Protein AF-A0A6A4ZNK3-F1 (afdb_monomer)

Foldseek 3Di:
DAAAPVGHDQAEEFEAADDDDDVVVVVPDPTPLHHYYYDNHSDDALVSVLVVLVSSQVVCVVPPVFDDKEAEDEPDPRCDDPSNVVSCVVRNYHYHYDDPPCVVVVVPDRHMYGDDDD

Nearest PDB structures (foldseek):
  8fnj-assembly1_G  TM=7.942E-01  e=4.846E-02  Homo sapiens
  4r79-assembly1_B  TM=8.252E-01  e=5.175E-02  Drosophila mauritiana
  8w2r-assembly1_I  TM=7.409E-01  e=4.538E-02  Human immunodeficiency virus 1
  8fnd-assembly1_G  TM=7.205E-01  e=4.538E-02  Homo sapiens
  3f2k-assembly1_A  TM=7.340E-01  e=6.732E-02  Homo sapiens

Radius of gyration: 14.69 Å; Cα contacts (8 Å, |Δi|>4): 171; chains: 1; bounding box: 32×29×42 Å

Sequence (118 aa):
MTAAANGELVPPAFILPGVTCETSVMDACPVDGALVTTAPKAFMNAAIFNTWLVSVREWKLIARCGPPAVLVLDNCSSHHCTESEFICDSNGIVLVFLPPNATHLLVSIADIAVFRME

Secondary structure (DSSP, 8-state):
-EEBTTSPEEPPEEEEESS---HHHHHT--STT-EEEEETTS---HHHHHHHHHHHHHHHHHHH-S--EEEEE---GGG--HHHHHHHHHTTEEEEEPPTTGGGGTTS---BB-----

Mean predicted aligned error: 9.41 Å

Solvent-accessible surface area (backbone atoms only — not comparable to full-atom values): 7058 Å² total; per-residue (Å²): 134,50,32,34,70,86,73,49,76,47,64,49,75,48,53,40,68,29,88,70,76,62,63,72,64,55,71,62,54,90,53,81,75,42,46,70,49,61,22,76,81,36,58,88,41,52,69,60,50,45,54,45,55,53,47,52,50,54,51,35,42,75,76,61,72,44,67,45,39,29,45,64,40,74,69,50,74,62,70,73,42,76,66,45,54,53,56,24,59,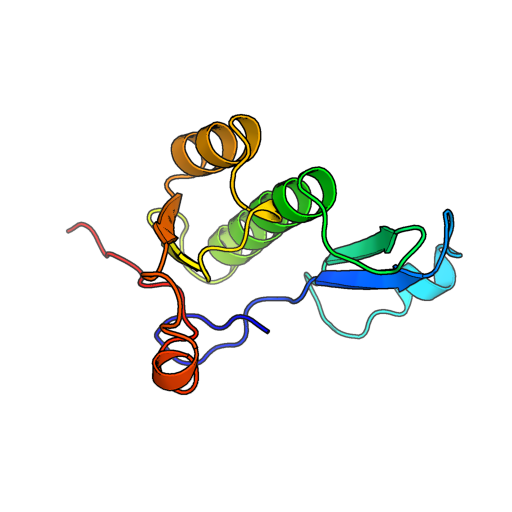80,56,40,35,45,80,45,68,46,65,89,89,46,66,87,55,44,89,77,57,66,35,30,48,69,59,81,82,129

pLDDT: mean 72.35, std 13.91, range [30.44, 88.38]

Organism: Aphanomyces astaci (NCBI:txid112090)

InterPro domains:
  IPR004875 DDE superfamily endonuclease domain [PF03184] (39-106)

Structure (mmCIF, N/CA/C/O backbone):
data_AF-A0A6A4ZNK3-F1
#
_entry.id   AF-A0A6A4ZNK3-F1
#
loop_
_atom_site.group_PDB
_atom_site.id
_atom_site.type_symbol
_atom_site.label_atom_id
_atom_site.label_alt_id
_atom_site.label_comp_id
_atom_site.label_asym_id
_atom_site.label_entity_id
_atom_site.label_seq_id
_atom_site.pdbx_PDB_ins_code
_atom_site.Cartn_x
_atom_site.Cartn_y
_atom_site.Cartn_z
_atom_site.occupancy
_atom_site.B_iso_or_equiv
_atom_site.auth_seq_id
_atom_site.auth_comp_id
_atom_site.auth_asym_id
_atom_site.auth_atom_id
_atom_site.pdbx_PDB_model_num
ATOM 1 N N . MET A 1 1 ? 0.771 -10.575 -0.281 1.00 58.34 1 MET A N 1
ATOM 2 C CA . MET A 1 1 ? -0.680 -10.841 -0.207 1.00 58.34 1 MET A CA 1
ATOM 3 C C . MET A 1 1 ? -1.148 -10.284 1.119 1.00 58.34 1 MET A C 1
ATOM 5 O O . MET A 1 1 ? -0.437 -10.471 2.097 1.00 58.34 1 MET A O 1
ATOM 9 N N . THR A 1 2 ? -2.264 -9.566 1.122 1.00 71.94 2 THR A N 1
ATOM 10 C CA . THR A 1 2 ? -2.809 -8.883 2.299 1.00 71.94 2 THR A CA 1
ATOM 11 C C . THR A 1 2 ? -4.254 -9.328 2.447 1.00 71.94 2 THR A C 1
ATOM 13 O O . THR A 1 2 ? -4.962 -9.392 1.444 1.00 71.94 2 THR A O 1
ATOM 16 N N . ALA A 1 3 ? -4.705 -9.625 3.656 1.00 72.56 3 ALA A N 1
ATOM 17 C CA . ALA A 1 3 ? -6.114 -9.810 3.949 1.00 72.56 3 ALA A CA 1
ATOM 18 C C . ALA A 1 3 ? -6.558 -8.854 5.077 1.00 72.56 3 ALA A C 1
ATOM 20 O O . ALA A 1 3 ? -5.791 -8.063 5.645 1.00 72.56 3 ALA A O 1
ATOM 21 N N . ALA A 1 4 ? -7.861 -8.819 5.305 1.00 73.62 4 ALA A N 1
ATOM 22 C CA . ALA A 1 4 ? -8.496 -8.096 6.395 1.00 73.62 4 ALA A CA 1
ATOM 23 C C . ALA A 1 4 ? -8.739 -9.047 7.572 1.00 73.62 4 ALA A C 1
ATOM 25 O O . ALA A 1 4 ? -8.870 -10.243 7.361 1.00 73.62 4 ALA A O 1
ATOM 26 N N . ALA A 1 5 ? -8.866 -8.535 8.802 1.00 69.38 5 ALA A N 1
ATOM 27 C CA . ALA A 1 5 ? -8.952 -9.367 10.016 1.00 69.38 5 ALA A CA 1
ATOM 28 C C . ALA A 1 5 ? -10.071 -10.435 10.036 1.00 69.38 5 ALA A C 1
ATOM 30 O O . ALA A 1 5 ? -10.077 -11.310 10.896 1.00 69.38 5 ALA A O 1
ATOM 31 N N . ASN A 1 6 ? -11.037 -10.367 9.121 1.00 69.06 6 ASN A N 1
ATOM 32 C CA . ASN A 1 6 ? -12.078 -11.374 8.932 1.00 69.06 6 ASN A CA 1
ATOM 33 C C . ASN A 1 6 ? -11.729 -12.447 7.874 1.00 69.06 6 ASN A C 1
ATOM 35 O O . ASN A 1 6 ? -12.602 -13.233 7.511 1.00 69.06 6 ASN A O 1
ATOM 39 N N . GLY A 1 7 ? -10.497 -12.463 7.361 1.00 67.94 7 GLY A N 1
ATOM 40 C CA . GLY A 1 7 ? -9.990 -13.404 6.363 1.00 67.94 7 GLY A CA 1
ATOM 41 C C . GLY A 1 7 ? -10.311 -13.058 4.905 1.00 67.94 7 GLY A C 1
ATOM 42 O O . GLY A 1 7 ? -10.021 -13.858 4.018 1.00 67.94 7 GLY A O 1
ATOM 43 N N . GLU A 1 8 ? -10.914 -11.899 4.620 1.00 74.81 8 GLU A N 1
ATOM 44 C CA . GLU A 1 8 ? -11.163 -11.486 3.233 1.00 74.81 8 GLU A CA 1
ATOM 45 C C . GLU A 1 8 ? -9.891 -10.925 2.598 1.00 74.81 8 GLU A C 1
ATOM 47 O O . GLU A 1 8 ? -9.216 -10.079 3.186 1.00 74.81 8 GLU A O 1
ATOM 52 N N . LEU A 1 9 ? -9.593 -11.359 1.376 1.00 77.56 9 LEU A N 1
ATOM 53 C CA . LEU A 1 9 ? -8.429 -10.888 0.636 1.00 77.56 9 LEU A CA 1
ATOM 54 C C . LEU A 1 9 ? -8.605 -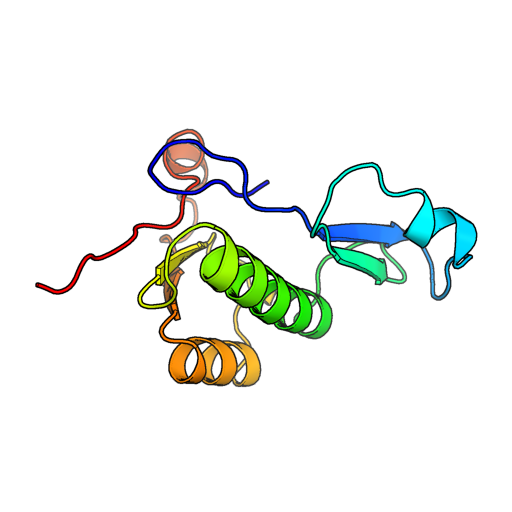9.418 0.23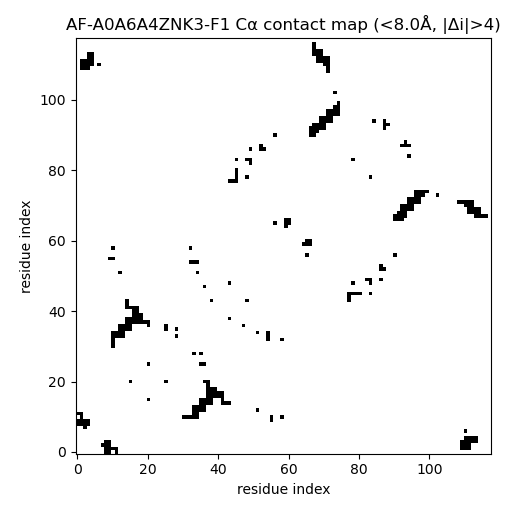8 1.00 77.56 9 LEU A C 1
ATOM 56 O O . LEU A 1 9 ? -9.590 -9.044 -0.396 1.00 77.56 9 LEU A O 1
ATOM 60 N N . VAL A 1 10 ? -7.616 -8.595 0.583 1.00 81.00 10 VAL A N 1
ATOM 61 C CA . VAL A 1 10 ? -7.518 -7.214 0.106 1.00 81.00 10 VAL A CA 1
ATOM 62 C C . VAL A 1 10 ? -6.963 -7.251 -1.320 1.00 81.00 10 VAL A C 1
ATOM 64 O O . VAL A 1 10 ? -6.027 -8.022 -1.575 1.00 81.00 10 VAL A O 1
ATOM 67 N N . PRO A 1 11 ? -7.485 -6.429 -2.251 1.00 84.50 11 PRO A N 1
ATOM 68 C CA . PRO A 1 11 ? -6.981 -6.398 -3.613 1.00 84.50 11 PRO A CA 1
ATOM 69 C C . PRO A 1 11 ? -5.452 -6.214 -3.669 1.00 84.50 11 PRO A C 1
ATOM 71 O O . PRO A 1 11 ? -4.895 -5.308 -3.032 1.00 84.50 11 PRO A O 1
ATOM 74 N N . PRO A 1 12 ? -4.738 -7.095 -4.391 1.00 83.56 12 PRO A N 1
ATOM 75 C CA . PRO A 1 12 ? -3.286 -7.068 -4.444 1.00 83.56 12 PRO A CA 1
ATOM 76 C C . PRO A 1 12 ? -2.773 -5.954 -5.365 1.00 83.56 12 PRO A C 1
ATOM 78 O O . PRO A 1 12 ? -3.485 -5.458 -6.237 1.00 83.56 12 PRO A O 1
ATOM 81 N N . ALA A 1 13 ? -1.492 -5.617 -5.212 1.00 85.12 13 ALA A N 1
ATOM 82 C CA . ALA A 1 13 ? -0.737 -4.904 -6.235 1.00 85.12 13 ALA A CA 1
ATOM 83 C C . ALA A 1 13 ? 0.032 -5.906 -7.113 1.00 85.12 13 ALA A C 1
ATOM 85 O O . ALA A 1 13 ? 0.894 -6.635 -6.616 1.00 85.12 13 ALA A O 1
ATOM 86 N N . PHE A 1 14 ? -0.251 -5.926 -8.412 1.00 86.94 14 PHE A N 1
ATOM 87 C CA . PHE A 1 14 ? 0.526 -6.643 -9.416 1.00 86.94 14 PHE A CA 1
ATOM 88 C C . PHE A 1 14 ? 1.576 -5.705 -10.010 1.00 86.94 14 PHE A C 1
ATOM 90 O O . PHE A 1 14 ? 1.244 -4.734 -10.688 1.00 86.94 14 PHE A O 1
ATOM 97 N N . ILE A 1 15 ? 2.852 -5.996 -9.752 1.00 88.38 15 ILE A N 1
ATOM 98 C CA . ILE A 1 15 ? 3.977 -5.210 -10.264 1.00 88.38 15 ILE A CA 1
ATOM 99 C C . ILE A 1 15 ? 4.651 -6.003 -11.381 1.00 88.38 15 ILE A C 1
ATOM 101 O O . ILE A 1 15 ? 5.310 -7.011 -11.133 1.00 88.38 15 ILE A O 1
ATOM 105 N N . LEU A 1 16 ? 4.480 -5.548 -12.616 1.00 86.88 16 LEU A N 1
ATOM 106 C CA . LEU A 1 16 ? 5.055 -6.178 -13.797 1.00 86.88 16 LEU A CA 1
ATOM 107 C C . LEU A 1 16 ? 6.483 -5.660 -14.051 1.00 86.88 16 LEU A C 1
ATOM 109 O O . LEU A 1 16 ? 6.766 -4.479 -13.815 1.00 86.88 16 LEU A O 1
ATOM 113 N N . PRO A 1 17 ? 7.408 -6.517 -14.521 1.00 85.56 17 PRO A N 1
ATOM 114 C CA . PRO A 1 17 ? 8.757 -6.090 -14.867 1.00 85.56 17 PRO A CA 1
ATOM 115 C C . PRO A 1 17 ? 8.741 -5.194 -16.105 1.00 85.56 17 PRO A C 1
ATOM 117 O O . PRO A 1 17 ? 8.122 -5.522 -17.113 1.00 85.56 17 PRO A O 1
ATOM 120 N N . GLY A 1 18 ? 9.476 -4.087 -16.039 1.00 84.44 18 GLY A N 1
ATOM 121 C CA . GLY A 1 18 ? 9.628 -3.150 -17.149 1.00 84.44 18 GLY A CA 1
ATOM 122 C C . GLY A 1 18 ? 9.297 -1.714 -16.760 1.00 84.44 18 GLY A C 1
ATOM 123 O O . GLY A 1 18 ? 8.984 -1.409 -15.611 1.00 84.44 18 GLY A O 1
ATOM 124 N N . VAL A 1 19 ? 9.426 -0.812 -17.729 1.00 77.31 19 VAL A N 1
ATOM 125 C CA . VAL A 1 19 ? 9.129 0.623 -17.553 1.00 77.31 19 VAL A CA 1
ATOM 126 C C . VAL A 1 19 ? 7.732 0.969 -18.073 1.00 77.31 19 VAL A C 1
ATOM 128 O O . VAL A 1 19 ? 7.138 1.950 -17.645 1.00 77.31 19 VAL A O 1
ATOM 131 N N . THR A 1 20 ? 7.206 0.162 -18.994 1.00 79.38 20 THR A N 1
ATOM 132 C CA . THR A 1 20 ? 5.875 0.314 -19.586 1.00 79.38 20 THR A CA 1
ATOM 133 C C .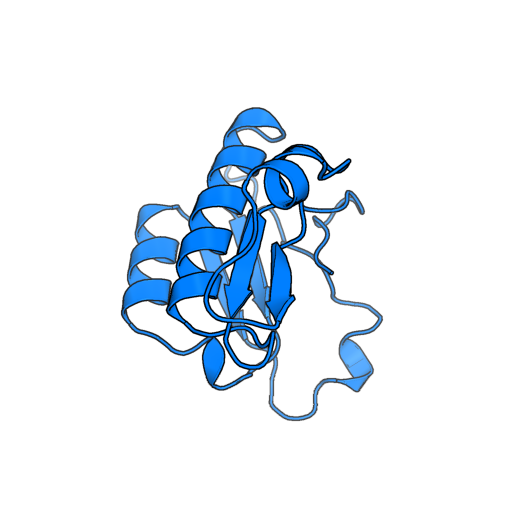 THR A 1 20 ? 5.234 -1.060 -19.735 1.00 79.38 20 THR A C 1
ATOM 135 O O . THR A 1 20 ? 5.933 -2.071 -19.822 1.00 79.38 20 THR A O 1
ATOM 138 N N . CYS A 1 21 ? 3.907 -1.096 -19.735 1.00 77.25 21 CYS A N 1
ATOM 139 C CA . CYS A 1 21 ? 3.110 -2.283 -20.008 1.00 77.25 21 CYS A CA 1
ATOM 140 C C . CYS A 1 21 ? 1.927 -1.856 -20.880 1.00 77.25 21 CYS A C 1
ATOM 142 O O . CYS A 1 21 ? 1.437 -0.732 -20.742 1.00 77.25 21 CYS A O 1
ATOM 144 N N . GLU A 1 22 ? 1.513 -2.718 -21.807 1.00 79.31 22 GLU A N 1
ATOM 145 C CA . GLU A 1 22 ? 0.349 -2.452 -22.646 1.00 79.31 22 GLU A CA 1
ATOM 146 C C . GLU A 1 22 ? -0.906 -2.326 -21.778 1.00 79.31 22 GLU A C 1
ATOM 148 O O . GLU A 1 22 ? -1.133 -3.125 -20.868 1.00 79.31 22 GLU A O 1
ATOM 153 N N . THR A 1 23 ? -1.751 -1.339 -22.077 1.00 75.12 23 THR A N 1
ATOM 154 C CA . THR A 1 23 ? -3.008 -1.128 -21.344 1.00 75.12 23 THR A CA 1
ATOM 155 C C . THR A 1 23 ? -3.921 -2.346 -21.424 1.00 75.12 23 THR A C 1
ATOM 157 O O . THR A 1 23 ? -4.523 -2.703 -20.425 1.00 75.12 23 THR A O 1
ATOM 160 N N . SER A 1 24 ? -3.914 -3.074 -22.545 1.00 79.75 24 SER A N 1
ATOM 161 C CA . SER A 1 24 ? -4.623 -4.352 -22.718 1.00 79.75 24 SER A CA 1
ATOM 162 C C . SER A 1 24 ? -4.270 -5.397 -21.651 1.00 79.75 24 SER A C 1
ATOM 164 O O . SER A 1 24 ? -5.130 -6.170 -21.239 1.00 79.75 24 SER A O 1
ATOM 166 N N . VAL A 1 25 ? -3.018 -5.423 -21.189 1.00 75.50 25 VAL A N 1
ATOM 167 C CA . VAL A 1 25 ? -2.540 -6.343 -20.148 1.00 75.50 25 VAL A CA 1
ATOM 168 C C . VAL A 1 25 ? -2.957 -5.858 -18.761 1.00 75.50 25 VAL A C 1
ATOM 170 O O . VAL A 1 25 ? -3.258 -6.679 -17.896 1.00 75.50 25 VAL A O 1
ATOM 173 N N . MET A 1 26 ? -3.005 -4.541 -18.546 1.00 73.88 26 MET A N 1
ATOM 174 C CA . MET A 1 26 ? -3.530 -3.961 -17.306 1.00 73.88 26 MET A CA 1
ATOM 175 C C . MET A 1 26 ? -5.044 -4.190 -17.182 1.00 73.88 26 MET A C 1
ATOM 177 O O . MET A 1 26 ? -5.511 -4.620 -16.130 1.00 73.88 26 MET A O 1
ATOM 181 N N . ASP A 1 27 ? -5.781 -3.989 -18.275 1.00 76.50 27 ASP A N 1
ATOM 182 C CA . ASP A 1 27 ? -7.238 -4.132 -18.360 1.00 76.50 27 ASP A CA 1
ATOM 183 C C . ASP A 1 27 ? -7.690 -5.598 -18.290 1.00 76.50 27 ASP A C 1
ATOM 185 O O . ASP A 1 27 ? -8.812 -5.894 -17.887 1.00 76.50 27 ASP A O 1
ATOM 189 N N . ALA A 1 28 ? -6.815 -6.540 -18.652 1.00 83.56 28 ALA A N 1
ATOM 190 C CA . ALA A 1 28 ? -7.078 -7.972 -18.549 1.00 83.56 28 ALA A CA 1
ATOM 191 C C . ALA A 1 28 ? -6.953 -8.523 -17.114 1.00 83.56 28 ALA A C 1
ATOM 193 O O . ALA A 1 28 ? -7.055 -9.738 -16.922 1.00 83.56 28 ALA A O 1
ATOM 194 N N . CYS A 1 29 ? -6.702 -7.677 -16.106 1.00 81.38 29 CYS A N 1
ATOM 195 C CA . CYS A 1 29 ? -6.602 -8.122 -14.721 1.00 81.38 29 CYS A CA 1
ATOM 196 C C . CYS A 1 29 ? -7.944 -8.708 -14.243 1.00 81.38 29 CYS A C 1
ATOM 198 O O . CYS A 1 29 ? -8.937 -7.987 -14.192 1.00 81.38 29 CYS A O 1
ATOM 200 N N . PRO A 1 30 ? -7.998 -9.992 -13.840 1.00 81.88 30 PRO A N 1
ATOM 201 C CA . PRO A 1 30 ? -9.250 -10.631 -13.436 1.00 81.88 30 PRO A CA 1
ATOM 202 C C . PRO A 1 30 ? -9.667 -10.285 -11.997 1.00 81.88 30 PRO A C 1
ATOM 204 O O . PRO A 1 30 ? -10.648 -10.833 -11.501 1.00 81.88 30 PRO A O 1
ATOM 207 N N . VAL A 1 31 ? -8.885 -9.459 -11.292 1.00 81.62 31 VAL A N 1
ATOM 208 C CA . VAL A 1 31 ? -9.104 -9.128 -9.883 1.00 81.62 31 VAL A CA 1
ATOM 209 C C . VAL A 1 31 ? -9.579 -7.687 -9.777 1.00 81.62 31 VAL A C 1
ATOM 211 O O . VAL A 1 31 ? -8.795 -6.752 -9.936 1.00 81.62 31 VAL A O 1
ATOM 214 N N . ASP A 1 32 ? -10.859 -7.517 -9.461 1.00 81.25 32 ASP A N 1
ATOM 215 C CA . ASP A 1 32 ? -11.457 -6.197 -9.275 1.00 81.25 32 ASP A CA 1
ATOM 216 C C . ASP A 1 32 ? -10.767 -5.422 -8.143 1.00 81.25 32 ASP A C 1
ATOM 218 O O . ASP A 1 32 ? -10.523 -5.937 -7.049 1.00 81.25 32 ASP A O 1
ATOM 222 N N . GLY A 1 33 ? -10.442 -4.156 -8.416 1.00 80.19 33 GLY A N 1
ATOM 223 C CA . GLY A 1 33 ? -9.768 -3.265 -7.468 1.00 80.19 33 GLY A CA 1
ATOM 224 C C . GLY A 1 33 ? -8.276 -3.548 -7.267 1.00 80.19 33 GLY A C 1
ATOM 225 O O . GLY A 1 33 ? -7.652 -2.891 -6.432 1.00 80.19 33 GLY A O 1
ATOM 226 N N . ALA A 1 34 ? -7.686 -4.501 -7.998 1.00 84.69 34 ALA A N 1
ATOM 227 C CA . ALA A 1 34 ? -6.247 -4.725 -7.956 1.00 84.69 34 ALA A CA 1
ATOM 228 C C . ALA A 1 34 ? -5.490 -3.559 -8.601 1.00 84.69 34 ALA A C 1
ATOM 230 O O . ALA A 1 34 ? -5.853 -3.061 -9.667 1.00 84.69 34 ALA A O 1
ATOM 231 N N . LEU A 1 35 ? -4.388 -3.153 -7.973 1.00 86.88 35 LEU A N 1
ATOM 232 C CA . LEU A 1 35 ? -3.480 -2.180 -8.567 1.00 86.88 35 LEU A CA 1
ATOM 233 C C . LEU A 1 35 ? -2.549 -2.911 -9.534 1.00 86.88 35 LEU A C 1
ATOM 235 O O . LEU A 1 35 ? -1.722 -3.706 -9.096 1.00 86.88 35 LEU A O 1
ATOM 239 N N . VAL A 1 36 ? -2.625 -2.618 -10.829 1.00 87.44 36 VAL A N 1
ATOM 240 C CA . VAL A 1 36 ? -1.643 -3.110 -11.807 1.00 87.44 36 VAL A CA 1
ATOM 241 C C . VAL A 1 36 ? -0.687 -1.981 -12.158 1.00 87.44 36 VAL A C 1
ATOM 243 O O . VAL A 1 36 ? -1.101 -0.903 -12.570 1.00 87.44 36 VAL A O 1
ATOM 246 N N . THR A 1 37 ? 0.609 -2.212 -11.974 1.00 87.69 37 THR A N 1
ATOM 247 C CA . THR A 1 37 ? 1.647 -1.220 -12.265 1.00 87.69 37 THR A CA 1
ATOM 248 C C . THR A 1 37 ? 2.932 -1.891 -12.735 1.00 87.69 37 THR A C 1
ATOM 250 O O . THR A 1 37 ? 3.045 -3.116 -12.759 1.00 87.69 37 THR A O 1
ATOM 253 N N . THR A 1 38 ? 3.919 -1.095 -13.130 1.00 86.56 38 THR A N 1
ATOM 254 C CA . THR A 1 38 ? 5.210 -1.571 -13.629 1.00 86.56 38 THR A CA 1
ATOM 255 C C . THR A 1 38 ? 6.356 -1.023 -12.797 1.00 86.56 38 THR A C 1
ATOM 257 O O . THR A 1 38 ? 6.342 0.138 -12.392 1.00 86.56 38 THR A O 1
ATOM 260 N N . ALA A 1 39 ? 7.393 -1.833 -12.601 1.00 86.50 39 ALA A N 1
ATOM 261 C CA . ALA A 1 39 ? 8.666 -1.373 -12.062 1.00 86.50 39 ALA A CA 1
ATOM 262 C C . ALA A 1 39 ? 9.827 -2.027 -12.822 1.00 86.50 39 ALA A C 1
ATOM 264 O O . ALA A 1 39 ? 9.735 -3.211 -13.160 1.00 86.50 39 ALA A O 1
ATOM 265 N N . PRO A 1 40 ? 10.976 -1.342 -13.008 1.00 83.75 40 PRO A N 1
ATOM 266 C CA . PRO A 1 40 ? 12.101 -1.886 -13.775 1.00 83.75 40 PRO A CA 1
ATOM 267 C C . PRO A 1 40 ? 12.573 -3.270 -13.310 1.00 83.75 40 PRO A C 1
ATOM 269 O O . PRO A 1 40 ? 13.025 -4.074 -14.116 1.00 83.75 40 PRO A O 1
ATOM 272 N N . LYS A 1 41 ? 12.451 -3.553 -12.007 1.00 83.81 41 LYS A N 1
ATOM 273 C CA . LYS A 1 41 ? 12.803 -4.842 -11.391 1.00 83.81 41 LYS A CA 1
ATOM 274 C C . LYS A 1 41 ? 11.598 -5.605 -10.827 1.00 83.81 41 LYS A C 1
ATOM 276 O O . LYS A 1 41 ? 11.799 -6.530 -10.054 1.00 83.81 41 LYS A O 1
ATOM 281 N N . ALA A 1 42 ? 10.371 -5.187 -11.148 1.00 82.81 42 ALA A N 1
ATOM 282 C CA . ALA A 1 42 ? 9.133 -5.721 -10.568 1.00 82.81 42 ALA A CA 1
ATOM 283 C C . ALA A 1 42 ? 9.072 -5.697 -9.022 1.00 82.81 42 ALA A C 1
ATOM 285 O O . ALA A 1 42 ? 8.299 -6.430 -8.412 1.00 82.81 42 ALA A O 1
ATOM 286 N N . PHE A 1 43 ? 9.884 -4.857 -8.373 1.00 80.38 43 PHE A N 1
ATOM 287 C CA . PHE A 1 43 ? 9.875 -4.706 -6.920 1.00 80.38 43 PHE A CA 1
ATOM 288 C C . PHE A 1 43 ? 9.007 -3.534 -6.489 1.00 80.38 43 PHE A C 1
ATOM 290 O O . PHE A 1 43 ? 8.928 -2.510 -7.174 1.00 80.38 43 PHE A O 1
ATOM 297 N N . MET A 1 44 ? 8.411 -3.682 -5.308 1.00 79.19 44 MET A N 1
ATOM 298 C CA . MET A 1 44 ? 7.727 -2.594 -4.631 1.00 79.19 44 MET A CA 1
ATOM 299 C C . MET A 1 44 ? 8.721 -1.481 -4.283 1.00 79.19 44 MET A C 1
ATOM 301 O O . MET A 1 44 ? 9.849 -1.730 -3.858 1.00 79.19 44 MET A O 1
ATOM 305 N N . ASN A 1 45 ? 8.290 -0.243 -4.492 1.00 82.62 45 ASN A N 1
ATOM 306 C CA . ASN A 1 45 ? 8.982 0.965 -4.066 1.00 82.62 45 ASN A CA 1
ATOM 307 C C . ASN A 1 45 ? 7.980 1.881 -3.349 1.00 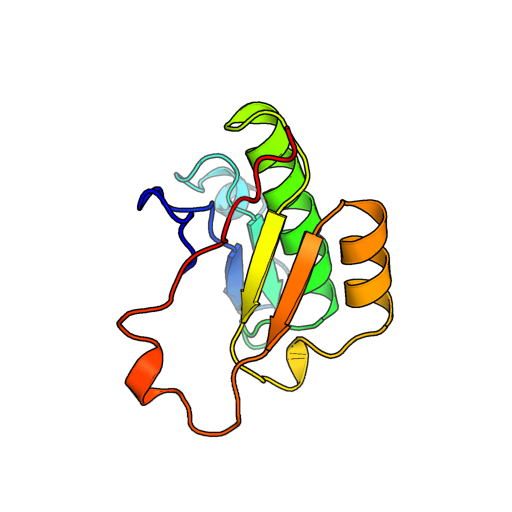82.62 45 ASN A C 1
ATOM 309 O O . ASN A 1 45 ? 6.776 1.621 -3.389 1.00 82.62 45 ASN A O 1
ATOM 313 N N . ALA A 1 46 ? 8.471 2.949 -2.721 1.00 79.88 46 ALA A N 1
ATOM 314 C CA . ALA A 1 46 ? 7.631 3.859 -1.942 1.00 79.88 46 ALA A CA 1
ATOM 315 C C . ALA A 1 46 ? 6.477 4.466 -2.764 1.00 79.88 46 ALA A C 1
ATOM 317 O O . ALA A 1 46 ? 5.352 4.508 -2.283 1.00 79.88 46 ALA A O 1
ATOM 318 N N . ALA A 1 47 ? 6.713 4.852 -4.023 1.00 83.25 47 ALA A N 1
ATOM 319 C CA . ALA A 1 47 ? 5.672 5.431 -4.875 1.00 83.25 47 ALA A CA 1
ATOM 320 C C . ALA A 1 47 ? 4.548 4.426 -5.182 1.00 83.25 47 ALA A C 1
ATOM 322 O O . ALA A 1 47 ? 3.372 4.740 -5.027 1.00 83.25 47 ALA A O 1
ATOM 323 N N . ILE A 1 48 ? 4.907 3.192 -5.551 1.00 84.12 48 ILE A N 1
ATOM 324 C CA . ILE A 1 48 ? 3.940 2.112 -5.803 1.00 84.12 48 ILE A CA 1
ATOM 325 C C . ILE A 1 48 ? 3.176 1.763 -4.524 1.00 84.12 48 ILE A C 1
ATOM 327 O O . ILE A 1 48 ? 1.967 1.542 -4.563 1.00 84.12 48 ILE A O 1
ATOM 331 N N . PHE A 1 49 ? 3.874 1.731 -3.389 1.00 83.44 49 PHE A N 1
ATOM 332 C CA . PHE A 1 49 ? 3.265 1.482 -2.091 1.00 83.44 49 PHE A CA 1
ATOM 333 C C . PHE A 1 49 ? 2.246 2.575 -1.725 1.00 83.44 49 PHE A C 1
ATOM 335 O O . PHE A 1 49 ? 1.132 2.252 -1.321 1.00 83.44 49 PHE A O 1
ATOM 342 N N . ASN A 1 50 ? 2.569 3.847 -1.965 1.00 84.19 50 ASN A N 1
ATOM 343 C CA . ASN A 1 50 ? 1.666 4.980 -1.746 1.00 84.19 50 ASN A CA 1
ATOM 344 C C . ASN A 1 50 ? 0.411 4.898 -2.617 1.00 84.19 50 ASN A C 1
ATOM 346 O O . ASN A 1 50 ? -0.699 5.067 -2.116 1.00 84.19 50 ASN A O 1
ATOM 350 N N . THR A 1 51 ? 0.563 4.578 -3.905 1.00 85.94 51 THR A N 1
ATOM 351 C CA . THR A 1 51 ? -0.588 4.355 -4.793 1.00 85.94 51 THR A CA 1
ATOM 352 C C . THR A 1 51 ? -1.456 3.204 -4.293 1.00 85.94 51 THR A C 1
ATOM 354 O O . THR A 1 51 ? -2.677 3.331 -4.242 1.00 85.94 51 THR A O 1
ATOM 357 N N . TRP A 1 52 ? -0.839 2.106 -3.856 1.00 86.38 52 TRP A N 1
ATOM 358 C CA . TRP A 1 52 ? -1.573 0.967 -3.315 1.00 86.38 52 TRP A CA 1
ATOM 359 C C . TRP A 1 52 ? -2.340 1.318 -2.033 1.00 86.38 52 TRP A C 1
ATOM 361 O O . TRP A 1 52 ? -3.493 0.917 -1.904 1.00 86.38 52 TRP A O 1
ATOM 371 N N . LEU A 1 53 ? -1.772 2.119 -1.122 1.00 82.88 53 LEU A N 1
ATOM 372 C CA . LEU A 1 53 ? -2.476 2.588 0.081 1.00 82.88 53 LEU A CA 1
ATOM 373 C C . LEU A 1 53 ? -3.768 3.347 -0.260 1.00 82.88 53 LEU A C 1
ATOM 375 O O . LEU A 1 53 ? -4.795 3.145 0.394 1.00 82.88 53 LEU A O 1
ATOM 379 N N . VAL A 1 54 ? -3.735 4.184 -1.301 1.00 84.69 54 VAL A N 1
ATOM 380 C CA . VAL A 1 54 ? -4.924 4.898 -1.787 1.00 84.69 54 VAL A CA 1
ATOM 381 C C . VAL A 1 54 ? -5.961 3.913 -2.337 1.00 84.69 54 VAL A C 1
ATOM 383 O O . VAL A 1 54 ? -7.121 3.976 -1.931 1.00 84.69 54 VAL A O 1
ATOM 386 N N . SER A 1 55 ? -5.550 2.950 -3.168 1.00 83.88 55 SER A N 1
ATOM 387 C CA . SER A 1 55 ? -6.455 1.924 -3.713 1.00 83.88 55 SER A CA 1
ATOM 388 C C . SER A 1 55 ? -7.088 1.050 -2.621 1.00 83.88 55 SER A C 1
ATOM 390 O O . SER A 1 55 ? -8.283 0.765 -2.663 1.00 83.88 55 SER A O 1
ATOM 392 N N . VAL A 1 56 ? -6.326 0.667 -1.590 1.00 80.00 56 VAL A N 1
ATOM 393 C CA . VAL A 1 56 ? -6.846 -0.094 -0.438 1.00 80.00 56 VAL A CA 1
ATOM 394 C C . VAL A 1 56 ? -7.897 0.705 0.324 1.00 80.00 56 VAL A C 1
ATOM 396 O O . VAL A 1 56 ? -8.917 0.155 0.745 1.00 80.00 56 VAL A O 1
ATOM 399 N N . ARG A 1 57 ? -7.676 2.009 0.501 1.00 81.25 57 ARG A N 1
ATOM 400 C CA . ARG A 1 57 ? -8.643 2.899 1.146 1.00 81.25 57 ARG A CA 1
ATOM 401 C C . ARG A 1 57 ? -9.935 3.002 0.333 1.00 81.25 57 ARG A C 1
ATOM 403 O O . ARG A 1 57 ? -11.011 2.901 0.918 1.00 81.25 57 ARG A O 1
ATOM 410 N N . GLU A 1 58 ? -9.848 3.167 -0.983 1.00 83.12 58 GLU A N 1
ATOM 411 C CA . GLU A 1 58 ? -11.018 3.191 -1.873 1.00 83.12 58 GLU A CA 1
ATOM 412 C C . GLU A 1 58 ? -11.810 1.884 -1.803 1.00 83.12 58 GLU A C 1
ATOM 414 O O . GLU A 1 58 ? -13.021 1.906 -1.572 1.00 83.12 58 GLU A O 1
ATOM 419 N N . TRP A 1 59 ? -11.119 0.744 -1.882 1.00 82.62 59 TRP A N 1
ATOM 420 C CA . TRP A 1 59 ? -11.740 -0.564 -1.692 1.00 82.62 59 TRP A CA 1
ATOM 421 C C . TRP A 1 59 ? -12.433 -0.666 -0.328 1.00 82.62 59 TRP A C 1
ATOM 423 O O . TRP A 1 59 ? -13.587 -1.083 -0.245 1.00 82.62 59 TRP A O 1
ATOM 433 N N . LYS A 1 60 ? -11.782 -0.216 0.753 1.00 76.75 60 LYS A N 1
ATOM 434 C CA . LYS A 1 60 ? -12.355 -0.250 2.105 1.00 76.75 60 LYS A CA 1
ATOM 435 C C . LYS A 1 60 ? -13.596 0.640 2.240 1.00 76.75 60 LYS A C 1
ATOM 437 O O . LYS A 1 60 ? -14.526 0.273 2.958 1.00 76.75 60 LYS A O 1
ATOM 442 N N . LEU A 1 61 ? -13.626 1.802 1.584 1.00 80.50 61 LEU A N 1
ATOM 443 C CA . LEU A 1 61 ? -14.796 2.686 1.586 1.00 80.50 61 LEU A CA 1
ATOM 444 C C . LEU A 1 61 ? -16.021 1.980 0.998 1.00 80.50 61 LEU A C 1
ATOM 446 O O . LEU A 1 61 ? -17.101 2.070 1.577 1.00 80.50 61 LEU A O 1
ATOM 450 N N . ILE A 1 62 ? -15.829 1.238 -0.093 1.00 79.25 62 ILE A N 1
ATOM 451 C CA . ILE A 1 62 ? -16.892 0.497 -0.779 1.00 79.25 62 ILE A CA 1
ATOM 452 C C . ILE A 1 62 ? -17.280 -0.762 0.009 1.00 79.25 62 ILE A C 1
ATOM 454 O O . ILE A 1 62 ? -18.462 -1.025 0.216 1.00 79.25 62 ILE A O 1
ATOM 458 N N . ALA A 1 63 ? -16.296 -1.536 0.472 1.00 74.56 63 ALA A N 1
ATOM 459 C CA . ALA A 1 63 ? -16.524 -2.857 1.052 1.00 74.56 63 ALA A CA 1
ATOM 460 C C . ALA A 1 63 ? -16.871 -2.840 2.553 1.00 74.56 63 ALA A C 1
ATOM 462 O O . ALA A 1 63 ? -17.494 -3.783 3.043 1.00 74.56 63 ALA A O 1
ATOM 463 N N . ARG A 1 64 ? -16.431 -1.827 3.322 1.00 68.88 64 ARG A N 1
ATOM 464 C CA . ARG A 1 64 ? -16.417 -1.888 4.801 1.00 68.88 64 ARG A CA 1
ATOM 465 C C . ARG A 1 64 ? -16.716 -0.581 5.543 1.00 68.88 64 ARG A C 1
ATOM 467 O O . ARG A 1 64 ? -16.349 -0.469 6.710 1.00 68.88 64 ARG A O 1
ATOM 474 N N . CYS A 1 65 ? -17.373 0.395 4.917 1.00 65.06 65 CYS A N 1
ATOM 475 C CA . CYS A 1 65 ? -17.738 1.662 5.571 1.00 65.06 65 CYS A CA 1
AT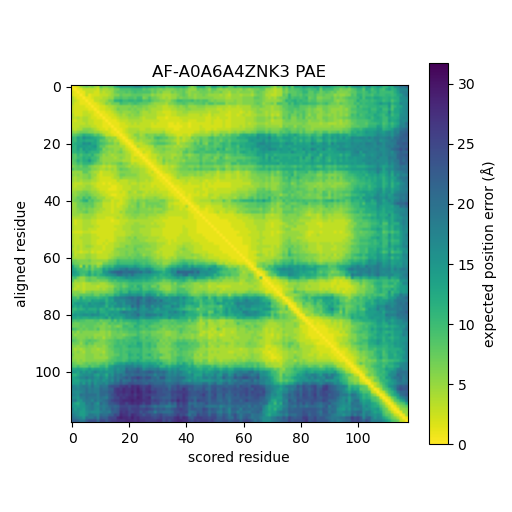OM 476 C C . CYS A 1 65 ? -16.538 2.431 6.170 1.00 65.06 65 CYS A C 1
ATOM 478 O O . CYS A 1 65 ? -16.614 2.940 7.283 1.00 65.06 65 CYS A O 1
ATOM 480 N N . GLY A 1 66 ? -15.439 2.557 5.418 1.00 65.00 66 GLY A N 1
ATOM 481 C CA . GLY A 1 66 ? -14.435 3.608 5.647 1.00 65.00 66 GLY A CA 1
ATOM 482 C C . GLY A 1 66 ? -13.591 3.519 6.935 1.00 65.00 66 GLY A C 1
ATOM 483 O O . GLY A 1 66 ? -13.531 2.475 7.582 1.00 65.00 66 GLY A O 1
ATOM 484 N N . PRO A 1 67 ? -12.791 4.557 7.246 1.00 63.97 67 PRO A N 1
ATOM 485 C CA . PRO A 1 67 ? -11.828 4.562 8.361 1.00 63.97 67 PRO A CA 1
ATOM 486 C C . PRO A 1 67 ? -12.480 4.407 9.754 1.00 63.97 67 PRO A C 1
ATOM 488 O O . PRO A 1 67 ? -13.654 4.743 9.897 1.00 63.97 67 PRO A O 1
ATOM 491 N N . PRO A 1 68 ? -11.730 3.930 10.778 1.00 71.00 68 PRO A N 1
ATOM 492 C CA . PRO A 1 68 ? -10.268 3.731 10.809 1.00 71.00 68 PRO A CA 1
ATOM 493 C C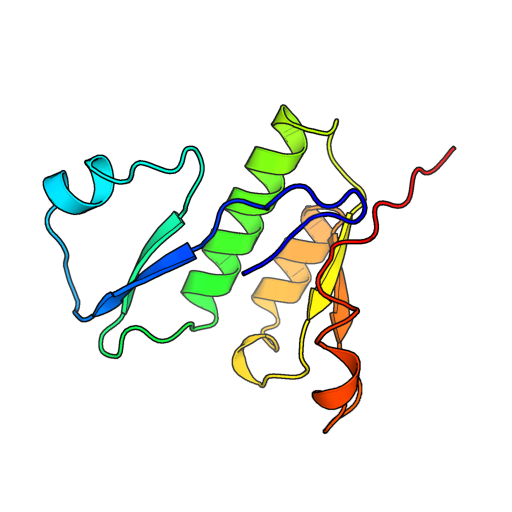 . PRO A 1 68 ? -9.796 2.298 10.480 1.00 71.00 68 PRO A C 1
ATOM 495 O O . PRO A 1 68 ? -10.541 1.325 10.615 1.00 71.00 68 PRO A O 1
ATOM 498 N N . ALA A 1 69 ? -8.564 2.148 9.978 1.00 73.44 69 ALA A N 1
ATOM 499 C CA . ALA A 1 69 ? -7.916 0.861 9.665 1.00 73.44 69 ALA A CA 1
ATOM 500 C C . ALA A 1 69 ? -6.530 0.765 10.322 1.00 73.44 69 ALA A C 1
ATOM 502 O O . ALA A 1 69 ? -5.861 1.780 10.464 1.00 73.44 69 ALA A O 1
ATOM 503 N N . VAL A 1 70 ? -6.060 -0.436 10.656 1.00 75.69 70 VAL A N 1
ATOM 504 C CA . VAL A 1 70 ? -4.675 -0.661 11.102 1.00 75.69 70 VAL A CA 1
ATOM 505 C C . VAL A 1 70 ? -3.980 -1.572 10.119 1.00 75.69 70 VAL A C 1
ATOM 507 O O . VAL A 1 70 ? -4.387 -2.715 9.970 1.00 75.69 70 VAL A O 1
ATOM 510 N N . LEU A 1 71 ? -2.929 -1.091 9.470 1.00 77.12 71 LEU A N 1
ATOM 511 C CA . LEU A 1 71 ? -2.135 -1.874 8.538 1.00 77.12 71 LEU A CA 1
ATOM 512 C C . LEU A 1 71 ? -0.857 -2.353 9.233 1.00 77.12 71 LEU A C 1
ATOM 514 O O . LEU A 1 71 ? 0.006 -1.555 9.596 1.00 77.12 71 LEU A O 1
ATOM 518 N N . VAL A 1 72 ? -0.760 -3.669 9.420 1.00 76.00 72 VAL A N 1
ATOM 519 C CA . VAL A 1 72 ? 0.417 -4.329 9.994 1.00 76.00 72 VAL A CA 1
ATOM 520 C C . VAL A 1 72 ? 1.352 -4.737 8.861 1.00 76.00 72 VAL A C 1
ATOM 522 O O . VAL A 1 72 ? 0.927 -5.430 7.937 1.00 76.00 72 VAL A O 1
ATOM 525 N N . LEU A 1 73 ? 2.609 -4.302 8.923 1.00 73.44 73 LEU A N 1
ATOM 526 C CA . LEU A 1 73 ? 3.619 -4.550 7.892 1.00 73.44 73 LEU A CA 1
ATOM 527 C C . LEU A 1 73 ? 4.886 -5.149 8.497 1.00 73.44 73 LEU A C 1
ATOM 529 O O . LEU A 1 73 ? 5.199 -4.961 9.680 1.00 73.44 73 LEU A O 1
ATOM 533 N N . ASP A 1 74 ? 5.646 -5.850 7.661 1.00 67.62 74 ASP A N 1
ATOM 534 C CA . ASP A 1 74 ? 7.022 -6.166 8.000 1.00 67.62 74 ASP A CA 1
ATOM 535 C C . ASP A 1 74 ? 7.846 -4.868 8.045 1.00 67.62 74 ASP A C 1
ATOM 537 O O . ASP A 1 74 ? 7.545 -3.870 7.390 1.00 67.62 74 ASP A O 1
ATOM 541 N N . ASN A 1 75 ? 8.888 -4.834 8.876 1.00 63.56 75 ASN A N 1
ATOM 542 C CA . ASN A 1 75 ? 9.732 -3.646 9.036 1.00 63.56 75 ASN A CA 1
ATOM 543 C C . ASN A 1 75 ? 10.713 -3.470 7.860 1.00 63.56 75 ASN A C 1
ATOM 545 O O . ASN A 1 75 ? 11.911 -3.251 8.051 1.00 63.56 75 ASN A O 1
ATOM 549 N N . CYS A 1 76 ? 10.223 -3.629 6.630 1.00 65.88 76 CYS A N 1
ATOM 550 C CA . CYS A 1 76 ? 10.998 -3.439 5.417 1.00 65.88 76 CYS A CA 1
ATOM 551 C C . CYS A 1 76 ? 11.238 -1.942 5.180 1.00 65.88 76 CYS A C 1
ATOM 553 O O . CYS A 1 76 ? 10.313 -1.131 5.232 1.00 65.88 76 CYS A O 1
ATOM 555 N N . SER A 1 77 ? 12.481 -1.565 4.866 1.00 60.81 77 SER A N 1
ATOM 556 C CA . SER A 1 77 ? 12.894 -0.166 4.659 1.00 60.81 77 SER A CA 1
ATOM 557 C C . SER A 1 77 ? 12.100 0.564 3.569 1.00 60.81 77 SER A C 1
ATOM 559 O O . SER A 1 77 ? 12.010 1.785 3.597 1.00 60.81 77 SER A O 1
ATOM 561 N N . SER A 1 78 ? 11.480 -0.167 2.637 1.00 59.66 78 SER A N 1
ATOM 562 C CA . SER A 1 78 ? 10.631 0.402 1.580 1.00 59.66 78 SER A CA 1
ATOM 563 C C . SER A 1 78 ? 9.297 0.990 2.067 1.00 59.66 78 SER A C 1
ATOM 565 O O . SER A 1 78 ? 8.683 1.760 1.332 1.00 59.66 78 SER A O 1
ATOM 567 N N . HIS A 1 79 ? 8.875 0.677 3.297 1.00 58.88 79 HIS A N 1
ATOM 568 C CA . HIS A 1 79 ? 7.665 1.228 3.921 1.00 58.88 79 HIS A CA 1
ATOM 569 C C . HIS A 1 79 ? 7.921 2.509 4.725 1.00 58.88 79 HIS A C 1
ATOM 571 O O . HIS A 1 79 ? 6.974 3.172 5.142 1.00 58.88 79 HIS A O 1
ATOM 577 N N . HIS A 1 80 ? 9.190 2.873 4.924 1.00 61.62 80 HIS A N 1
ATOM 578 C CA . HIS A 1 80 ? 9.598 4.061 5.668 1.00 61.62 80 HIS A CA 1
ATOM 579 C C . HIS A 1 80 ? 9.736 5.245 4.710 1.00 61.62 80 HIS A C 1
ATOM 581 O O . HIS A 1 80 ? 10.821 5.546 4.214 1.00 61.62 80 HIS A O 1
ATOM 587 N N . CYS A 1 81 ? 8.620 5.905 4.411 1.00 66.31 81 CYS A N 1
ATOM 588 C CA . CYS A 1 81 ? 8.614 7.164 3.675 1.00 66.31 81 CYS A CA 1
ATOM 589 C C . CYS A 1 81 ? 7.655 8.151 4.348 1.00 66.31 81 CYS A C 1
ATOM 591 O O . CYS A 1 81 ? 6.523 7.802 4.672 1.00 66.31 81 CYS A O 1
ATOM 593 N N . THR A 1 82 ? 8.097 9.398 4.524 1.00 71.94 82 THR A N 1
ATOM 594 C CA . THR A 1 82 ? 7.308 10.479 5.144 1.00 71.94 82 THR A CA 1
ATOM 595 C C . THR A 1 82 ? 5.992 10.738 4.403 1.00 71.94 82 THR A C 1
ATOM 597 O O . THR A 1 82 ? 4.991 11.113 5.005 1.00 71.94 82 THR A O 1
ATOM 600 N N . GLU A 1 83 ? 5.966 10.499 3.090 1.00 75.94 83 GLU A N 1
ATOM 601 C CA . GLU A 1 83 ? 4.745 10.598 2.287 1.00 75.94 83 GLU A CA 1
ATOM 602 C C . GLU A 1 83 ? 3.738 9.490 2.633 1.00 75.94 83 GLU A C 1
ATOM 604 O O . GLU A 1 83 ? 2.544 9.761 2.745 1.00 75.94 83 GLU A O 1
ATOM 609 N N . SER A 1 84 ? 4.211 8.264 2.888 1.00 72.25 84 SER A N 1
ATOM 610 C CA . SER A 1 84 ? 3.364 7.147 3.320 1.00 72.25 84 SER A CA 1
ATOM 611 C C . SER A 1 84 ? 2.684 7.445 4.652 1.00 72.25 84 SER A C 1
ATOM 613 O O . SER A 1 84 ? 1.501 7.155 4.816 1.00 72.25 84 SER A O 1
ATOM 615 N N . GLU A 1 85 ? 3.414 8.046 5.596 1.00 75.75 85 GLU A N 1
ATOM 616 C CA . GLU A 1 85 ? 2.882 8.444 6.904 1.00 75.75 85 GLU A CA 1
ATOM 617 C C . GLU A 1 85 ? 1.772 9.491 6.758 1.00 75.75 85 GLU A C 1
ATOM 619 O O . GLU A 1 85 ? 0.702 9.333 7.342 1.00 75.75 85 GLU A O 1
ATOM 624 N N . PHE A 1 86 ? 1.977 10.507 5.913 1.00 80.81 86 PHE A N 1
ATOM 625 C CA . PHE A 1 86 ? 0.968 11.533 5.637 1.00 80.81 86 PHE A CA 1
ATOM 626 C C . PHE A 1 86 ? -0.289 10.961 4.960 1.00 80.81 86 PHE A C 1
ATOM 628 O O . PHE A 1 86 ? -1.422 11.296 5.319 1.00 80.81 86 PHE A O 1
ATOM 635 N N . ILE A 1 87 ? -0.109 10.062 3.987 1.00 77.81 87 ILE A N 1
ATOM 636 C CA . ILE A 1 87 ? -1.219 9.355 3.336 1.00 77.81 87 ILE A CA 1
ATOM 637 C C . ILE A 1 87 ? -1.968 8.501 4.359 1.00 77.81 87 ILE A C 1
ATOM 639 O O . ILE A 1 87 ? -3.193 8.444 4.325 1.00 77.81 87 ILE A O 1
ATOM 643 N N . CYS A 1 88 ? -1.270 7.848 5.283 1.00 79.56 88 CYS A N 1
ATOM 644 C CA . CYS A 1 88 ? -1.912 7.031 6.304 1.00 79.56 88 CYS A CA 1
ATOM 645 C C . CYS A 1 88 ? -2.721 7.880 7.292 1.00 79.56 88 CYS A C 1
ATOM 647 O O . CYS A 1 88 ? -3.896 7.584 7.512 1.00 79.56 88 CYS A O 1
ATOM 649 N N . ASP A 1 89 ? -2.151 8.977 7.792 1.00 80.62 89 ASP A N 1
ATOM 650 C CA . ASP A 1 89 ? -2.820 9.900 8.716 1.00 80.62 89 ASP A CA 1
ATOM 651 C C . ASP A 1 89 ? -4.088 10.512 8.095 1.00 80.62 89 ASP A C 1
ATOM 653 O O . ASP A 1 89 ? -5.188 10.386 8.636 1.00 80.62 89 ASP A O 1
ATOM 657 N N . SER A 1 90 ? -3.975 11.049 6.874 1.00 81.31 90 SER A N 1
ATOM 658 C CA . SER A 1 90 ? -5.112 11.634 6.141 1.00 81.31 90 SER A CA 1
ATOM 659 C C . SER A 1 90 ? -6.220 10.630 5.796 1.00 81.31 90 SER A C 1
ATOM 661 O O . SER A 1 90 ? -7.372 11.019 5.588 1.00 81.31 90 SER A O 1
ATOM 663 N N . ASN A 1 91 ? -5.897 9.336 5.756 1.00 72.81 91 ASN A N 1
ATOM 664 C CA . ASN A 1 91 ? -6.839 8.266 5.441 1.00 72.81 91 ASN A CA 1
ATOM 665 C C . ASN A 1 91 ? -7.322 7.480 6.667 1.00 72.81 91 ASN A C 1
ATOM 667 O O . ASN A 1 91 ? -8.079 6.521 6.499 1.00 72.81 91 ASN A O 1
ATOM 671 N N . GLY A 1 92 ? -6.925 7.872 7.884 1.00 76.94 92 GLY A N 1
ATOM 672 C CA . GLY A 1 92 ? -7.281 7.164 9.115 1.00 76.94 92 GLY A CA 1
ATOM 673 C C . GLY A 1 92 ? -6.730 5.735 9.158 1.00 76.94 92 GLY A C 1
ATOM 674 O O . GLY A 1 92 ? -7.403 4.822 9.645 1.00 76.94 92 GLY A O 1
ATOM 675 N N . ILE A 1 93 ? -5.541 5.531 8.587 1.00 80.50 93 ILE A N 1
ATOM 676 C CA . ILE A 1 93 ? -4.807 4.268 8.591 1.00 80.50 93 ILE A CA 1
ATOM 677 C C . ILE A 1 93 ? -3.669 4.386 9.606 1.00 80.50 93 ILE A C 1
ATOM 679 O O . ILE A 1 93 ? -2.832 5.275 9.512 1.00 80.50 93 ILE A O 1
ATOM 683 N N . VAL A 1 94 ? -3.610 3.470 10.566 1.00 80.06 94 VAL A N 1
ATOM 684 C CA . VAL A 1 94 ? -2.500 3.368 11.518 1.00 80.06 94 VAL A CA 1
ATOM 685 C C . VAL A 1 94 ? -1.518 2.319 11.009 1.00 80.06 94 VAL A C 1
ATOM 687 O O . VAL A 1 94 ? -1.899 1.165 10.820 1.00 80.06 94 VAL A O 1
ATOM 690 N N . LEU A 1 95 ? -0.259 2.704 10.793 1.00 76.50 95 LEU A N 1
ATOM 691 C CA . LEU A 1 95 ? 0.813 1.776 10.427 1.00 76.50 95 LEU A CA 1
ATOM 692 C C . LEU A 1 95 ? 1.427 1.148 11.680 1.00 76.50 95 LEU A C 1
ATOM 694 O O . LEU A 1 95 ? 1.824 1.853 12.606 1.00 76.50 95 LEU A O 1
ATOM 698 N N . VAL A 1 96 ? 1.535 -0.180 11.694 1.00 78.12 96 VAL A N 1
ATOM 699 C CA . VAL A 1 96 ? 2.212 -0.932 12.757 1.00 78.12 96 VAL A CA 1
ATOM 700 C C . VAL A 1 96 ? 3.299 -1.797 12.134 1.00 78.12 96 VAL A C 1
ATOM 702 O O . VAL A 1 96 ? 3.014 -2.699 11.349 1.00 78.12 96 VAL A O 1
ATOM 705 N N . PHE A 1 97 ? 4.550 -1.536 12.506 1.00 75.31 97 PHE A N 1
ATOM 706 C CA . PHE A 1 97 ? 5.698 -2.318 12.056 1.00 75.31 97 PHE A CA 1
ATOM 707 C C . PHE A 1 97 ? 6.033 -3.414 13.061 1.00 75.31 97 PHE A C 1
ATOM 709 O O . PHE A 1 97 ? 6.135 -3.167 14.265 1.00 75.31 97 PHE A O 1
ATOM 716 N N . LEU A 1 98 ? 6.236 -4.632 12.567 1.00 69.56 98 LEU A N 1
ATOM 717 C CA . LEU A 1 98 ? 6.688 -5.744 13.399 1.00 69.56 98 LEU A CA 1
ATOM 718 C C . LEU A 1 98 ? 8.169 -5.594 13.785 1.00 69.56 98 LEU A C 1
ATOM 720 O O . LEU A 1 98 ? 8.953 -5.029 13.024 1.00 69.56 98 LEU A O 1
ATOM 724 N N . PRO A 1 99 ? 8.603 -6.122 14.943 1.00 69.62 99 PRO A N 1
ATOM 725 C CA . PRO A 1 99 ? 10.009 -6.077 15.319 1.00 69.62 99 PRO A CA 1
ATOM 726 C C . PRO A 1 99 ? 10.898 -6.827 14.302 1.00 69.62 99 PRO A C 1
ATOM 728 O O . PRO A 1 99 ? 10.439 -7.766 13.640 1.00 69.62 99 PRO A O 1
ATOM 731 N N . PRO A 1 100 ? 12.185 -6.451 14.172 1.00 64.69 100 PRO A N 1
ATOM 732 C CA . PRO A 1 100 ? 13.119 -7.124 13.269 1.00 64.69 100 PRO A CA 1
ATOM 733 C C . PRO A 1 100 ? 13.168 -8.643 13.514 1.00 64.69 100 PRO A C 1
ATOM 735 O O . PRO A 1 100 ? 13.156 -9.085 14.660 1.00 64.69 100 PRO A O 1
ATOM 738 N N . ASN A 1 101 ? 13.264 -9.444 12.444 1.00 61.09 101 ASN A N 1
ATOM 739 C CA . ASN A 1 101 ? 13.312 -10.920 12.472 1.00 61.09 101 ASN A CA 1
ATOM 740 C C . ASN A 1 101 ? 12.045 -11.637 12.993 1.00 61.09 101 ASN A C 1
ATOM 742 O O . ASN A 1 101 ? 12.075 -12.841 13.262 1.00 61.09 101 ASN A O 1
ATOM 746 N N . ALA A 1 102 ? 10.904 -10.949 13.061 1.00 58.56 102 ALA A N 1
ATOM 747 C CA . ALA A 1 102 ? 9.605 -11.539 13.395 1.00 58.56 102 ALA A CA 1
ATOM 748 C C . ALA A 1 102 ? 8.957 -12.350 12.252 1.00 58.56 102 ALA A C 1
ATOM 750 O O . ALA A 1 102 ? 7.778 -12.680 12.328 1.00 58.56 102 ALA A O 1
ATOM 751 N N . THR A 1 103 ? 9.700 -12.710 11.196 1.00 55.44 103 THR A N 1
ATOM 752 C CA . THR A 1 103 ? 9.176 -13.441 10.024 1.00 55.44 103 THR A CA 1
ATOM 753 C C . THR A 1 103 ? 8.482 -14.754 10.403 1.00 55.44 103 THR A C 1
ATOM 755 O O . THR A 1 103 ? 7.514 -15.158 9.772 1.00 55.44 103 THR A O 1
ATOM 758 N N . HIS A 1 104 ? 8.925 -15.394 11.485 1.00 56.69 104 HIS A N 1
ATOM 759 C CA . HIS A 1 104 ? 8.329 -16.610 12.043 1.00 56.69 104 HIS A CA 1
ATOM 760 C C . HIS A 1 104 ? 6.940 -16.397 12.678 1.00 56.69 104 HIS A C 1
ATOM 762 O O . HIS A 1 104 ? 6.210 -17.364 12.868 1.00 56.69 104 HIS A O 1
ATOM 768 N N . LEU A 1 105 ? 6.559 -15.151 12.979 1.00 51.75 105 LEU A N 1
ATOM 769 C CA . LEU A 1 105 ? 5.216 -14.774 13.429 1.00 51.75 105 LEU A CA 1
ATOM 770 C C . LEU A 1 105 ? 4.279 -14.462 12.242 1.00 51.75 105 LEU A C 1
ATOM 772 O O . LEU A 1 105 ? 3.060 -14.508 12.405 1.00 51.75 105 LEU A O 1
ATOM 776 N N . LEU A 1 106 ? 4.825 -14.200 11.041 1.00 48.69 106 LEU A N 1
ATOM 777 C CA . LEU A 1 106 ? 4.087 -13.721 9.857 1.00 48.69 106 LEU A CA 1
ATOM 778 C C . LEU A 1 106 ? 3.092 -14.720 9.262 1.00 48.69 106 LEU A C 1
ATOM 780 O O . LEU A 1 106 ? 2.150 -14.290 8.608 1.00 48.69 106 LEU A O 1
ATOM 784 N N . VAL A 1 107 ? 3.241 -16.029 9.490 1.00 45.44 107 VAL A N 1
ATOM 785 C CA . VAL A 1 107 ? 2.256 -17.016 8.992 1.00 45.44 107 VAL A CA 1
ATOM 786 C C . VAL A 1 107 ? 0.892 -16.839 9.687 1.00 45.44 107 VAL A C 1
ATOM 788 O O . VAL A 1 107 ? -0.127 -17.299 9.183 1.00 45.44 107 VAL A O 1
ATOM 791 N N . SER A 1 108 ? 0.865 -16.127 10.818 1.00 41.03 108 SER A N 1
ATOM 792 C CA . SER A 1 108 ? -0.315 -15.898 11.663 1.00 41.03 108 SER A CA 1
ATOM 793 C C . SER A 1 108 ? -0.799 -14.440 11.724 1.00 41.03 108 SER A C 1
ATOM 795 O O . SER A 1 108 ? -1.853 -14.192 12.297 1.00 41.03 108 SER A O 1
ATOM 797 N N . ILE A 1 109 ? -0.056 -13.483 11.158 1.00 41.22 109 ILE A N 1
ATOM 798 C CA . ILE A 1 109 ? -0.390 -12.043 11.153 1.00 41.22 109 ILE A CA 1
ATOM 799 C C . ILE A 1 109 ? -0.104 -11.445 9.772 1.00 41.22 109 ILE A C 1
ATOM 801 O O . ILE A 1 109 ? 0.675 -10.512 9.604 1.00 41.22 109 ILE A O 1
ATOM 805 N N . ALA A 1 110 ? -0.748 -11.996 8.753 1.00 43.19 110 ALA A N 1
ATOM 806 C CA . ALA A 1 110 ? -1.356 -11.115 7.775 1.00 43.19 110 ALA A CA 1
ATOM 807 C C . ALA A 1 110 ? -2.696 -10.742 8.409 1.00 43.19 110 ALA A C 1
ATOM 809 O O . ALA A 1 110 ? -3.414 -11.657 8.801 1.00 43.19 110 ALA A O 1
ATOM 810 N N . ASP A 1 111 ? -2.959 -9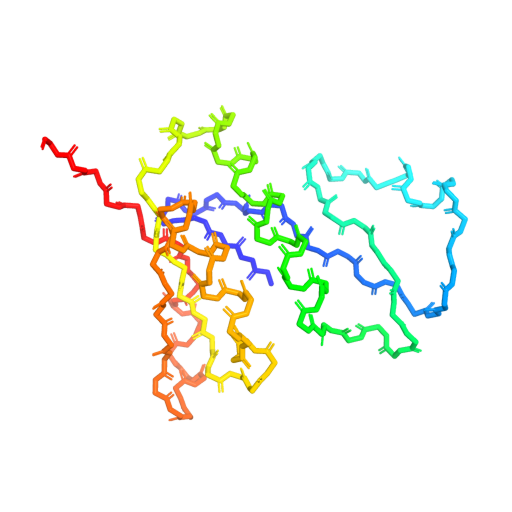.457 8.664 1.00 48.53 111 ASP A N 1
ATOM 811 C CA . ASP A 1 111 ? -4.237 -8.820 8.312 1.00 48.53 111 ASP A CA 1
ATOM 812 C C . ASP A 1 111 ? -4.528 -7.527 9.079 1.00 48.53 111 ASP A C 1
ATOM 814 O O . ASP A 1 111 ? -4.212 -7.358 10.257 1.00 48.53 111 ASP A O 1
ATOM 818 N N . ILE A 1 112 ? -5.153 -6.594 8.359 1.00 43.62 112 ILE A N 1
ATOM 819 C CA . ILE A 1 112 ? -5.528 -5.264 8.839 1.00 43.62 112 ILE A CA 1
ATOM 820 C C . ILE A 1 112 ? -6.516 -5.387 10.007 1.00 43.62 112 ILE A C 1
ATOM 822 O O . ILE A 1 112 ? -7.632 -5.878 9.809 1.00 43.62 112 ILE A O 1
ATOM 826 N N . ALA A 1 113 ? -6.165 -4.893 11.200 1.00 43.22 113 ALA A N 1
ATOM 827 C CA . ALA A 1 113 ? -7.099 -4.813 12.323 1.00 43.22 113 ALA A CA 1
ATOM 828 C C . ALA A 1 113 ? -8.038 -3.609 12.128 1.00 43.22 113 ALA A C 1
ATOM 830 O O . ALA A 1 113 ? -7.603 -2.464 12.002 1.00 43.22 113 ALA A O 1
ATOM 831 N N . VAL A 1 114 ? -9.347 -3.851 12.065 1.00 36.47 114 VAL A N 1
ATOM 832 C CA . VAL A 1 114 ? -10.351 -2.780 11.998 1.00 36.47 114 VAL A CA 1
ATOM 833 C C . VAL A 1 114 ? -10.770 -2.438 13.423 1.00 36.47 114 VAL A C 1
ATOM 835 O O . VAL A 1 114 ? -11.418 -3.245 14.085 1.00 36.47 114 VAL A O 1
ATOM 838 N N . PHE A 1 115 ? -10.425 -1.238 13.893 1.00 38.44 115 PHE A N 1
ATOM 839 C CA . PHE A 1 115 ? -11.018 -0.696 15.112 1.00 38.44 115 PHE A CA 1
ATOM 840 C C . PHE A 1 115 ? -12.375 -0.090 14.766 1.00 38.44 115 PHE A C 1
ATOM 842 O O . PHE A 1 115 ? -12.469 0.900 14.046 1.00 38.44 115 PHE A O 1
ATOM 849 N N . ARG A 1 116 ? -13.443 -0.695 15.283 1.00 30.67 116 ARG A N 1
ATOM 850 C CA . ARG A 1 116 ? -14.745 -0.042 15.370 1.00 30.67 116 ARG A CA 1
ATOM 851 C C . ARG A 1 116 ? -14.658 0.928 16.545 1.00 30.67 116 ARG A C 1
ATOM 853 O O . ARG A 1 116 ? -14.609 0.478 17.684 1.00 30.67 116 ARG A O 1
ATOM 860 N N . MET A 1 117 ? -14.555 2.227 16.271 1.00 30.44 117 MET A N 1
ATOM 861 C CA . MET A 1 117 ? -14.850 3.213 17.308 1.00 30.44 117 MET A CA 1
ATOM 862 C C . MET A 1 117 ? -16.370 3.232 17.483 1.00 30.44 117 MET A C 1
ATOM 864 O O . MET A 1 117 ? -1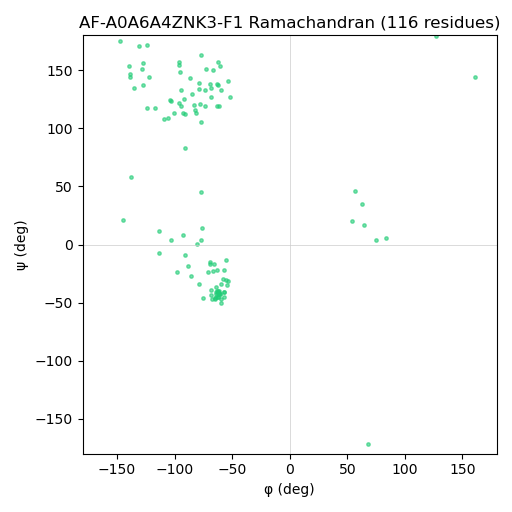7.094 3.432 16.505 1.00 30.44 117 MET A O 1
ATOM 868 N N . GLU A 1 118 ? -16.826 2.897 18.689 1.00 34.06 118 GLU A N 1
ATOM 869 C CA . GLU A 1 118 ? -18.187 3.191 19.155 1.00 34.06 118 GLU A CA 1
ATOM 870 C C . GLU A 1 118 ? -18.354 4.689 19.418 1.00 34.06 118 GLU A C 1
ATOM 872 O O . GLU A 1 118 ? -17.362 5.327 19.844 1.00 34.06 118 GLU A O 1
#